Protein AF-A0A8T4X7P9-F1 (afdb_monomer_lite)

Foldseek 3Di:
DDQDPVLLVVLVVQLVVLLVCLVVLLVVCVVCCVVVVDPDSLVVSVVSSVVSSLVVQLVVLVVVCVVVVHDPDPVSSVVSSVVSVVSCVVCVVVSSVSNVVD

Sequence (102 aa):
MKLSIDDTRELENLLQIATSQIPKYFNLVNSTKEQWDIQNMHECILGMVLQKYIHDSGQYLTNKRIDENQPSTVENTMKLFDAGIEIFNEHISDIKRQIYEN

Secondary structure (DSSP, 8-state):
-PPPHHHHHHHHHHHHHHHHTHHHHHHHHHHHHHHHT-S-HHHHHHHHHHHHHHHHHHHHHHHHHHHTT----HHHHHHHHHHHHHHHHHTHHHHHHHHHT-

pLDDT: mean 92.72, std 6.03, range [61.97, 98.38]

Radius of gyration: 15.47 Å; chains: 1; bounding box: 36×26×39 Å

Structure (mmCIF, N/CA/C/O backbone):
data_AF-A0A8T4X7P9-F1
#
_entry.id   AF-A0A8T4X7P9-F1
#
loop_
_atom_site.group_PDB
_atom_site.id
_atom_site.type_symbol
_atom_site.label_atom_id
_atom_site.label_alt_id
_atom_site.label_comp_id
_atom_site.label_asym_id
_atom_site.label_entity_id
_atom_site.label_seq_id
_atom_site.pdbx_PDB_ins_code
_atom_site.Cartn_x
_atom_site.Cartn_y
_atom_site.Cartn_z
_atom_site.occupancy
_atom_site.B_iso_or_equiv
_atom_site.auth_seq_id
_atom_site.auth_comp_id
_atom_site.auth_asym_id
_atom_site.auth_atom_id
_atom_site.pdbx_PDB_model_num
ATOM 1 N N . MET A 1 1 ? 5.777 -2.216 -18.088 1.00 61.97 1 MET A N 1
ATOM 2 C CA . MET A 1 1 ? 7.029 -2.410 -17.337 1.00 61.97 1 MET A CA 1
ATOM 3 C C . MET A 1 1 ? 6.812 -3.616 -16.450 1.00 61.97 1 MET A C 1
ATOM 5 O O . MET A 1 1 ? 5.737 -3.709 -15.877 1.00 61.97 1 MET A O 1
ATOM 9 N N . LYS A 1 2 ? 7.740 -4.572 -16.425 1.00 67.88 2 LYS A N 1
ATOM 10 C CA . LYS A 1 2 ? 7.658 -5.692 -15.484 1.00 67.88 2 LYS A CA 1
ATOM 11 C C . LYS A 1 2 ? 8.452 -5.270 -14.252 1.00 67.88 2 LYS A C 1
ATOM 13 O O . LYS A 1 2 ? 9.614 -4.907 -14.423 1.00 67.88 2 LYS A O 1
ATOM 18 N N . LEU A 1 3 ? 7.818 -5.240 -13.081 1.00 81.12 3 LEU A N 1
ATOM 19 C CA . LEU A 1 3 ? 8.512 -4.936 -11.831 1.00 81.12 3 LEU A CA 1
ATOM 20 C C . LEU A 1 3 ? 9.652 -5.940 -11.636 1.00 81.12 3 LEU A C 1
ATOM 22 O O . LEU A 1 3 ? 9.485 -7.139 -11.890 1.00 81.12 3 LEU A O 1
ATOM 26 N N . SER A 1 4 ? 10.823 -5.440 -11.251 1.00 89.69 4 SER A N 1
ATOM 27 C CA . SER A 1 4 ? 11.898 -6.307 -10.781 1.00 89.69 4 SER A CA 1
ATOM 28 C C . SER A 1 4 ? 11.553 -6.839 -9.387 1.00 89.69 4 SER A C 1
ATOM 30 O O . SER A 1 4 ? 10.690 -6.299 -8.698 1.00 89.69 4 SER A O 1
ATOM 32 N N . ILE A 1 5 ? 12.263 -7.877 -8.943 1.00 91.38 5 ILE A N 1
ATOM 33 C CA . ILE A 1 5 ? 12.133 -8.379 -7.566 1.00 91.38 5 ILE A CA 1
ATOM 34 C C . ILE A 1 5 ? 12.464 -7.274 -6.552 1.00 91.38 5 ILE A C 1
ATOM 36 O O . ILE A 1 5 ? 11.809 -7.171 -5.518 1.00 91.38 5 ILE A O 1
ATOM 40 N N . ASP A 1 6 ? 13.453 -6.430 -6.857 1.00 92.56 6 ASP A N 1
ATOM 41 C CA . ASP A 1 6 ? 13.805 -5.297 -6.001 1.00 92.56 6 ASP A CA 1
ATOM 42 C C . ASP A 1 6 ? 12.693 -4.248 -5.948 1.00 92.56 6 ASP A C 1
ATOM 44 O O . ASP A 1 6 ? 12.436 -3.712 -4.873 1.00 92.56 6 ASP A O 1
ATOM 48 N N . ASP A 1 7 ? 11.996 -4.003 -7.061 1.00 92.62 7 ASP A N 1
ATOM 49 C CA . ASP A 1 7 ? 10.864 -3.072 -7.082 1.00 92.62 7 ASP A CA 1
ATOM 50 C C . ASP A 1 7 ? 9.705 -3.602 -6.251 1.00 92.62 7 ASP A C 1
ATOM 52 O O . ASP A 1 7 ? 9.133 -2.860 -5.462 1.00 92.62 7 ASP A O 1
ATOM 56 N N . THR A 1 8 ? 9.369 -4.885 -6.406 1.00 93.88 8 THR A N 1
ATOM 57 C CA . THR A 1 8 ? 8.316 -5.522 -5.610 1.00 93.88 8 THR A CA 1
ATOM 58 C C . THR A 1 8 ? 8.638 -5.421 -4.124 1.00 93.88 8 THR A C 1
ATOM 60 O O . THR A 1 8 ? 7.801 -4.956 -3.358 1.00 93.88 8 THR A O 1
ATOM 63 N N . ARG A 1 9 ? 9.873 -5.749 -3.725 1.00 95.81 9 ARG A N 1
ATOM 64 C CA . ARG A 1 9 ? 10.306 -5.647 -2.327 1.00 95.81 9 ARG A CA 1
ATOM 65 C C . ARG A 1 9 ? 10.239 -4.213 -1.801 1.00 95.81 9 ARG A C 1
ATOM 67 O O . ARG A 1 9 ? 9.850 -3.997 -0.658 1.00 95.81 9 ARG A O 1
ATOM 74 N N . GLU A 1 10 ? 10.633 -3.228 -2.603 1.00 96.69 10 GLU A N 1
ATOM 75 C CA . GLU A 1 10 ? 10.560 -1.830 -2.176 1.00 96.69 10 GLU A CA 1
ATOM 76 C C . GLU A 1 10 ? 9.110 -1.357 -2.035 1.00 96.69 10 GLU A C 1
ATOM 78 O O . GLU A 1 10 ? 8.766 -0.695 -1.060 1.00 96.69 10 GLU A O 1
ATOM 83 N N . LEU A 1 11 ? 8.226 -1.756 -2.949 1.00 96.88 11 LEU A N 1
ATOM 84 C CA . LEU A 1 11 ? 6.797 -1.471 -2.842 1.00 96.88 11 LEU A CA 1
ATOM 85 C C . LEU A 1 11 ? 6.178 -2.141 -1.602 1.00 96.88 11 LEU A C 1
ATOM 87 O O . LEU A 1 11 ? 5.424 -1.496 -0.875 1.00 96.88 11 LEU A O 1
ATOM 91 N N . GLU A 1 12 ? 6.551 -3.380 -1.284 1.00 97.12 12 GLU A N 1
ATOM 92 C CA . GLU A 1 12 ? 6.158 -4.049 -0.036 1.00 97.12 12 GLU A CA 1
ATOM 93 C C . GLU A 1 12 ? 6.669 -3.301 1.209 1.00 97.12 12 GLU A C 1
ATOM 95 O O . GLU A 1 12 ? 5.909 -3.095 2.159 1.00 97.12 12 GLU A O 1
ATOM 100 N N . ASN A 1 13 ? 7.916 -2.812 1.199 1.00 98.19 13 ASN A N 1
ATOM 101 C CA . ASN A 1 13 ? 8.459 -1.990 2.288 1.00 98.19 13 ASN A CA 1
ATOM 102 C C . ASN A 1 13 ? 7.655 -0.694 2.470 1.00 98.19 13 ASN A C 1
ATOM 104 O O . ASN A 1 13 ? 7.313 -0.320 3.595 1.00 98.19 13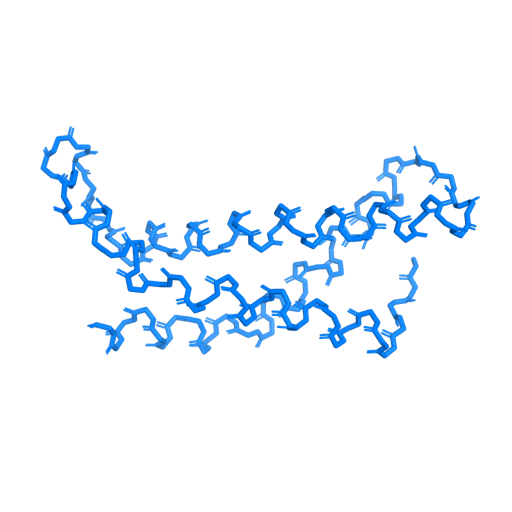 ASN A O 1
ATOM 108 N N . LEU A 1 14 ? 7.321 -0.007 1.374 1.00 98.38 14 LEU A N 1
ATOM 109 C CA . LEU A 1 14 ? 6.501 1.207 1.407 1.00 98.38 14 LEU A CA 1
ATOM 110 C C . LEU A 1 14 ? 5.092 0.920 1.941 1.00 98.38 14 LEU A C 1
ATOM 112 O O . LEU A 1 14 ? 4.547 1.714 2.713 1.00 98.38 14 LEU A O 1
ATOM 116 N N . LEU A 1 15 ? 4.516 -0.235 1.602 1.00 98.31 15 LEU A N 1
ATOM 117 C CA . LEU A 1 15 ? 3.242 -0.678 2.157 1.00 98.31 15 LEU A CA 1
ATOM 118 C C . LEU A 1 15 ? 3.343 -0.964 3.661 1.00 98.31 15 LEU A C 1
ATOM 120 O O . LEU A 1 15 ? 2.468 -0.558 4.432 1.00 98.31 15 LEU A O 1
ATOM 124 N N . GLN A 1 16 ? 4.428 -1.595 4.109 1.00 98.00 16 GLN A N 1
ATOM 125 C CA . GLN A 1 16 ? 4.698 -1.814 5.530 1.00 98.00 16 GLN A CA 1
ATOM 126 C C . GLN A 1 16 ? 4.828 -0.484 6.291 1.00 98.00 16 GLN A C 1
ATOM 128 O O . GLN A 1 16 ? 4.306 -0.325 7.397 1.00 98.00 16 GLN A O 1
ATOM 133 N N . ILE A 1 17 ? 5.472 0.515 5.686 1.00 98.06 17 ILE A N 1
ATOM 134 C CA . ILE A 1 17 ? 5.554 1.863 6.254 1.00 98.06 17 ILE A CA 1
ATOM 135 C C . ILE A 1 17 ? 4.159 2.488 6.352 1.00 98.06 17 ILE A C 1
ATOM 137 O O . ILE A 1 17 ? 3.811 2.995 7.420 1.00 98.06 17 ILE A O 1
ATOM 141 N N . ALA A 1 18 ? 3.342 2.433 5.297 1.00 98.06 18 ALA A N 1
ATOM 142 C CA . ALA A 1 18 ? 1.987 2.987 5.307 1.00 98.06 18 ALA A CA 1
ATOM 143 C C . ALA A 1 18 ? 1.095 2.322 6.372 1.00 98.06 18 ALA A C 1
ATOM 145 O O . ALA A 1 18 ? 0.429 3.006 7.150 1.00 98.06 18 ALA A O 1
ATOM 146 N N . THR A 1 19 ? 1.132 0.993 6.462 1.00 97.81 19 THR A N 1
ATOM 147 C CA . THR A 1 19 ? 0.375 0.209 7.456 1.00 97.81 19 THR A CA 1
ATOM 148 C C . THR A 1 19 ? 0.841 0.459 8.889 1.00 97.81 19 THR A C 1
ATOM 150 O O . THR A 1 19 ? 0.010 0.581 9.786 1.00 97.81 19 THR A O 1
ATOM 153 N N . SER A 1 20 ? 2.139 0.678 9.125 1.00 97.25 20 SER A N 1
ATOM 154 C CA . SER A 1 20 ? 2.647 1.035 10.461 1.00 97.25 20 SER A CA 1
ATOM 155 C C . SER A 1 20 ? 2.061 2.341 11.025 1.00 97.25 20 SER A C 1
ATOM 157 O O . SER A 1 20 ? 2.156 2.599 12.226 1.00 97.25 20 SER A O 1
ATOM 159 N N . GLN A 1 21 ? 1.449 3.182 10.179 1.00 97.31 21 GLN A N 1
ATOM 160 C CA . GLN A 1 21 ? 0.814 4.431 10.600 1.00 97.31 21 GLN A CA 1
ATOM 161 C C . GLN A 1 21 ? -0.639 4.259 11.077 1.00 97.31 21 GLN A C 1
ATOM 163 O O . GLN A 1 21 ? -1.191 5.225 11.605 1.00 97.31 21 GLN A O 1
ATOM 168 N N . ILE A 1 22 ? -1.241 3.064 10.963 1.00 97.75 22 ILE A N 1
ATOM 169 C CA . ILE A 1 22 ? -2.635 2.785 11.367 1.00 97.75 22 ILE A CA 1
ATOM 170 C C . ILE A 1 22 ? -2.981 3.358 12.758 1.00 97.75 22 ILE A C 1
ATOM 172 O O . ILE A 1 22 ? -3.951 4.117 12.839 1.00 97.75 22 ILE A O 1
ATOM 176 N N . PRO A 1 23 ? -2.188 3.143 13.832 1.00 96.62 23 PRO A N 1
ATOM 177 C CA . PRO A 1 23 ? -2.516 3.695 15.151 1.00 96.62 23 PRO A CA 1
ATOM 178 C C . PRO A 1 23 ? -2.589 5.230 15.167 1.00 96.62 23 PRO A C 1
ATOM 180 O O . PRO A 1 23 ? -3.422 5.829 15.846 1.00 96.62 23 PRO A O 1
ATOM 183 N N . LYS A 1 24 ? -1.731 5.903 14.388 1.00 96.38 24 LYS A N 1
ATOM 184 C CA . LYS A 1 24 ? -1.756 7.369 14.276 1.00 96.38 24 LYS A CA 1
ATOM 185 C C . LYS A 1 24 ? -2.985 7.850 13.517 1.00 96.38 24 LYS A C 1
ATOM 187 O O . LYS A 1 24 ? -3.548 8.877 13.885 1.00 96.38 24 LYS A O 1
ATOM 192 N N . TYR A 1 25 ? -3.401 7.120 12.484 1.00 96.56 25 TYR A N 1
ATOM 193 C CA . TYR A 1 25 ? -4.622 7.425 11.748 1.00 96.56 25 TYR A CA 1
ATOM 194 C C . TYR A 1 25 ? -5.852 7.275 12.647 1.00 96.56 25 TYR A C 1
ATOM 196 O O . TYR A 1 25 ? -6.692 8.171 12.656 1.00 96.56 25 TYR A O 1
ATOM 204 N N . PHE A 1 26 ? -5.916 6.229 13.479 1.00 95.56 26 PHE A N 1
ATOM 205 C CA . PHE A 1 26 ? -6.985 6.077 14.471 1.00 95.56 26 PHE A CA 1
ATOM 206 C C . PHE A 1 26 ? -7.023 7.240 15.456 1.00 95.56 26 PHE A C 1
ATOM 208 O O . PHE A 1 26 ? -8.098 7.773 15.723 1.00 95.56 26 PHE A O 1
ATOM 215 N N . ASN A 1 27 ? -5.870 7.672 15.967 1.00 94.06 27 ASN A N 1
ATOM 216 C CA . ASN A 1 27 ? -5.801 8.824 16.867 1.00 94.06 27 ASN A CA 1
ATOM 217 C C . ASN A 1 27 ? -6.293 10.109 16.189 1.00 94.06 27 ASN A C 1
ATOM 219 O O . ASN A 1 27 ? -7.082 10.849 16.778 1.00 94.06 27 ASN A O 1
ATOM 223 N N . LEU A 1 28 ? -5.868 10.353 14.946 1.00 93.88 28 LEU A N 1
ATOM 224 C CA . LEU A 1 28 ? -6.304 11.511 14.170 1.00 93.88 28 LEU A CA 1
ATOM 225 C C . LEU A 1 28 ? -7.822 11.491 13.964 1.00 93.88 28 LEU A C 1
ATOM 227 O O . LEU A 1 28 ? -8.502 12.438 14.350 1.00 93.88 28 LEU A O 1
ATOM 231 N N . VAL A 1 29 ? -8.350 10.399 13.410 1.00 92.62 29 VAL A N 1
ATOM 232 C CA . VAL A 1 29 ? -9.773 10.261 13.086 1.00 92.62 29 VAL A CA 1
ATOM 233 C C . VAL A 1 29 ? -10.633 10.313 14.346 1.00 92.62 29 VAL A C 1
ATOM 235 O O . VAL A 1 29 ? -11.637 11.016 14.366 1.00 92.62 29 VAL A O 1
ATOM 238 N N . ASN A 1 30 ? -10.231 9.660 15.441 1.00 90.44 30 ASN A N 1
ATOM 239 C CA . ASN A 1 30 ? -10.973 9.740 16.702 1.00 90.44 30 ASN A CA 1
ATOM 240 C C . ASN A 1 30 ? -11.033 11.160 17.271 1.00 90.44 30 ASN A C 1
ATOM 242 O O . ASN A 1 30 ? -12.039 11.506 17.887 1.00 90.44 30 ASN A O 1
ATOM 246 N N . SER A 1 31 ? -9.997 11.977 17.059 1.00 89.12 31 SER A N 1
ATOM 247 C CA . SER A 1 31 ? -9.981 13.368 17.523 1.00 89.12 31 SER A CA 1
ATOM 248 C C . SER A 1 31 ? -10.876 14.311 16.707 1.00 89.12 31 SER A C 1
ATOM 250 O O . SER A 1 31 ? -11.224 15.381 17.198 1.00 89.12 31 SER A O 1
ATOM 252 N N . THR A 1 32 ? -11.280 13.921 15.490 1.00 88.06 32 THR A N 1
ATOM 253 C CA . THR A 1 32 ? -12.075 14.763 14.576 1.00 88.06 32 THR A CA 1
ATOM 254 C C . THR A 1 32 ? -13.429 14.164 14.187 1.00 88.06 32 THR A C 1
ATOM 256 O O . THR A 1 32 ? -14.244 14.859 13.580 1.00 88.06 32 THR A O 1
ATOM 259 N N . LYS A 1 33 ? -13.718 12.905 14.551 1.00 81.88 33 LYS A N 1
ATOM 260 C CA . LYS A 1 33 ? -14.884 12.150 14.052 1.00 81.88 33 LYS A CA 1
ATOM 261 C C . LYS A 1 33 ? -16.236 12.820 14.282 1.00 81.88 33 LYS A C 1
ATOM 263 O O . LYS A 1 33 ? -17.083 12.737 13.404 1.00 81.88 33 LYS A O 1
ATOM 268 N N . GLU A 1 34 ? -16.434 13.492 15.418 1.00 79.75 34 GLU A N 1
ATOM 269 C CA . GLU A 1 34 ? -17.698 14.182 15.727 1.00 79.75 34 GLU A CA 1
ATOM 270 C C . GLU A 1 34 ? -17.892 15.430 14.860 1.00 79.75 34 GLU A C 1
ATOM 272 O O . GLU A 1 34 ? -19.010 15.773 14.495 1.00 79.75 34 GLU A O 1
ATOM 277 N N . GLN A 1 35 ? -16.795 16.099 14.498 1.00 91.56 35 GLN A N 1
ATOM 278 C CA . GLN A 1 35 ? -16.823 17.301 13.666 1.00 91.56 35 GLN A CA 1
ATOM 27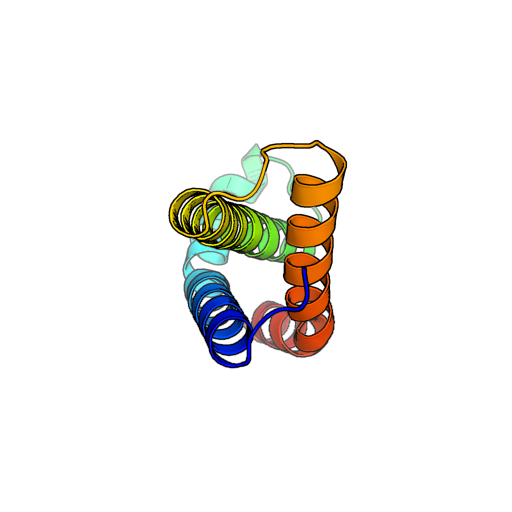9 C C . GLN A 1 35 ? -16.976 16.959 12.182 1.00 91.56 35 GLN A C 1
ATOM 281 O O . GLN A 1 35 ? -17.518 17.757 11.422 1.00 91.56 35 GLN A O 1
ATOM 286 N N . TRP A 1 36 ? -16.450 15.806 11.759 1.00 89.25 36 TRP A N 1
ATOM 287 C CA . TRP A 1 36 ? -16.417 15.377 10.356 1.00 89.25 36 TRP A CA 1
ATOM 288 C C . TRP A 1 36 ? -17.510 14.357 10.006 1.00 89.25 36 TRP A C 1
ATOM 290 O O . TRP A 1 36 ? -17.568 13.920 8.861 1.00 8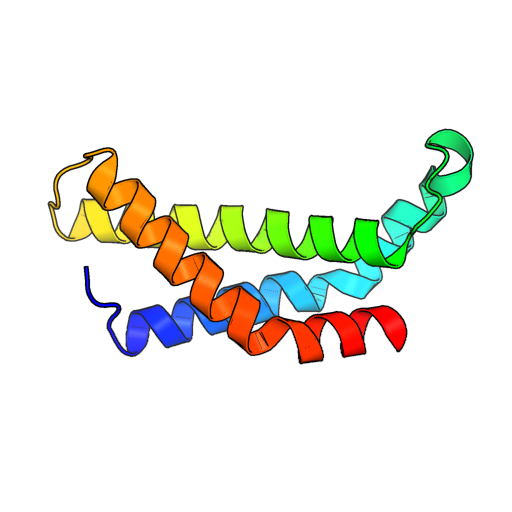9.25 36 TRP A O 1
ATOM 300 N N . ASP A 1 37 ? -18.352 13.979 10.974 1.00 91.44 37 ASP A N 1
ATOM 301 C CA . ASP A 1 37 ? -19.414 12.970 10.834 1.00 91.44 37 ASP A CA 1
ATOM 302 C C . ASP A 1 37 ? -18.916 11.663 10.182 1.00 91.44 37 ASP A C 1
ATOM 304 O O . ASP A 1 37 ? -19.478 11.134 9.220 1.00 91.44 37 ASP A O 1
ATOM 308 N N . ILE A 1 38 ? -17.788 11.143 10.677 1.00 90.69 38 ILE A N 1
ATOM 309 C CA . ILE A 1 38 ? -17.176 9.932 10.115 1.00 90.69 38 ILE A CA 1
ATOM 310 C C . ILE A 1 38 ? -17.961 8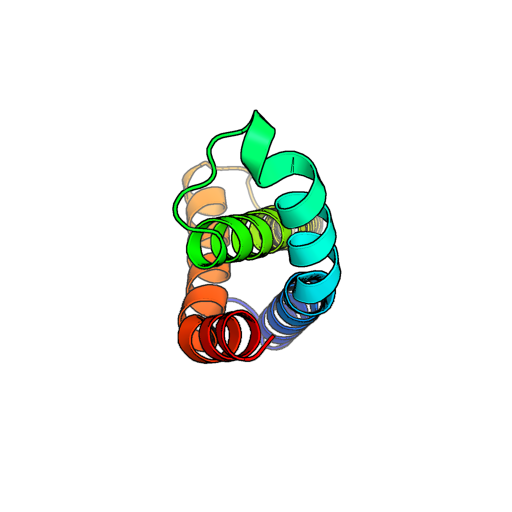.705 10.584 1.00 90.69 38 ILE A C 1
ATOM 312 O O . ILE A 1 38 ? -17.784 8.224 11.702 1.00 90.69 38 ILE A O 1
ATOM 316 N N . GLN A 1 39 ? -18.796 8.163 9.696 1.00 89.38 39 GLN A N 1
ATOM 317 C CA . GLN A 1 39 ? -19.657 7.010 9.993 1.00 89.38 39 GLN A CA 1
ATOM 318 C C . GLN A 1 39 ? -18.927 5.660 9.945 1.00 89.38 39 GLN A C 1
ATOM 320 O O . GLN A 1 39 ? -19.298 4.731 10.658 1.00 89.38 39 GLN A O 1
ATOM 325 N N . ASN A 1 40 ? -17.887 5.533 9.114 1.00 92.38 40 ASN A N 1
ATOM 326 C CA . ASN A 1 40 ? -17.117 4.298 8.978 1.00 92.38 40 ASN A CA 1
ATOM 327 C C . ASN A 1 40 ? -15.625 4.569 9.173 1.00 92.38 40 ASN A C 1
ATOM 329 O O . ASN A 1 40 ? -14.890 4.867 8.231 1.00 92.38 40 ASN A O 1
ATOM 333 N N . MET A 1 41 ? -15.192 4.471 10.429 1.00 92.81 41 MET A N 1
ATOM 334 C CA . MET A 1 41 ? -13.806 4.721 10.808 1.00 92.81 41 MET A CA 1
ATOM 335 C C . MET A 1 41 ? -12.853 3.747 10.112 1.00 92.81 41 MET A C 1
ATOM 337 O O . MET A 1 41 ? -11.863 4.193 9.556 1.00 92.81 41 MET A O 1
ATOM 341 N N . HIS A 1 42 ? -13.154 2.447 10.059 1.00 95.75 42 HIS A N 1
ATOM 342 C CA . HIS A 1 42 ? -12.236 1.467 9.467 1.00 95.75 42 HIS A CA 1
ATOM 343 C C . HIS A 1 42 ? -12.010 1.702 7.970 1.00 95.75 42 HIS A C 1
ATOM 345 O O . HIS A 1 42 ? -10.868 1.668 7.519 1.00 95.75 42 HIS A O 1
ATOM 351 N N . GLU A 1 43 ? -13.064 2.014 7.210 1.00 95.00 43 GLU A N 1
ATOM 352 C CA . GLU A 1 43 ? -12.925 2.370 5.790 1.00 95.00 43 GLU A CA 1
ATOM 353 C C . GLU A 1 43 ? -12.198 3.713 5.608 1.00 95.00 43 GLU A C 1
ATOM 355 O O . GLU A 1 43 ? -11.395 3.862 4.687 1.00 95.00 43 GLU A O 1
ATOM 360 N N . CYS A 1 44 ? -12.399 4.677 6.517 1.00 95.81 44 CYS A N 1
ATOM 361 C CA . CYS A 1 44 ? -11.635 5.927 6.521 1.00 95.81 44 CYS A CA 1
ATOM 362 C C . CYS A 1 44 ? -10.133 5.666 6.726 1.00 95.81 44 CYS A C 1
ATOM 364 O O . CYS A 1 44 ? -9.312 6.144 5.942 1.00 95.81 44 CYS A O 1
ATOM 366 N N . ILE A 1 45 ? -9.770 4.844 7.716 1.00 97.31 45 ILE A N 1
ATOM 367 C CA . ILE A 1 45 ? -8.380 4.449 7.982 1.00 97.31 45 ILE A CA 1
ATOM 368 C C . ILE A 1 45 ? -7.793 3.673 6.799 1.00 97.31 45 ILE A C 1
ATOM 370 O O . ILE A 1 45 ? -6.664 3.946 6.395 1.00 97.31 45 ILE A O 1
ATOM 374 N N . LEU A 1 46 ? -8.554 2.757 6.195 1.00 97.94 46 LEU A N 1
ATOM 375 C CA . LEU A 1 46 ? -8.118 2.022 5.008 1.00 97.94 46 LEU A CA 1
ATOM 376 C C . LEU A 1 46 ? -7.815 2.969 3.839 1.00 97.94 46 LEU A C 1
ATOM 378 O O . LEU A 1 46 ? -6.777 2.834 3.190 1.00 97.94 46 LEU A O 1
ATOM 382 N N . GLY A 1 47 ? -8.677 3.964 3.613 1.00 97.19 47 GLY A N 1
ATOM 383 C CA . GLY A 1 47 ? -8.452 5.016 2.623 1.00 97.19 47 GLY A CA 1
ATOM 384 C C . GLY A 1 47 ? -7.186 5.833 2.898 1.00 97.19 47 GLY A C 1
ATOM 385 O O . GLY A 1 47 ? -6.451 6.152 1.965 1.00 97.19 47 GLY A O 1
ATOM 386 N N . MET A 1 48 ? -6.879 6.123 4.167 1.00 97.56 48 MET A N 1
ATOM 387 C CA . MET A 1 48 ? -5.642 6.815 4.553 1.00 97.56 48 MET A CA 1
ATOM 388 C C . MET A 1 48 ? -4.390 5.969 4.287 1.00 97.56 48 MET A C 1
ATOM 390 O O . MET A 1 48 ? -3.405 6.492 3.764 1.00 97.56 48 MET A O 1
ATOM 394 N N . VAL A 1 49 ? -4.427 4.667 4.594 1.00 98.31 49 VAL A N 1
ATOM 395 C CA . VAL A 1 49 ? -3.325 3.738 4.283 1.00 98.31 49 VAL A CA 1
ATOM 396 C C . VAL A 1 49 ? -3.102 3.665 2.772 1.00 98.31 49 VAL A C 1
ATOM 398 O O . VAL A 1 49 ? -1.967 3.815 2.317 1.00 98.31 49 VAL A O 1
ATOM 401 N N . LEU A 1 50 ? -4.176 3.504 1.989 1.00 98.06 50 LEU A N 1
ATOM 402 C CA . LEU A 1 50 ? -4.110 3.490 0.527 1.00 98.06 50 LEU A CA 1
ATOM 403 C C . LEU A 1 50 ? -3.517 4.792 -0.018 1.00 98.06 50 LEU A C 1
ATOM 405 O O . LEU A 1 50 ? -2.609 4.753 -0.845 1.00 98.06 50 LEU A O 1
ATOM 409 N N . GLN A 1 51 ? -3.994 5.945 0.455 1.00 97.25 51 GLN A N 1
ATOM 410 C CA . GLN A 1 51 ? -3.509 7.246 -0.003 1.00 97.25 51 GLN A CA 1
ATOM 411 C C . GLN A 1 51 ? -2.009 7.410 0.261 1.00 97.25 51 GLN A C 1
ATOM 413 O O . GLN A 1 51 ? -1.282 7.837 -0.640 1.00 97.25 51 GLN A O 1
ATOM 418 N N . LYS A 1 52 ? -1.537 7.041 1.459 1.00 97.62 52 LYS A N 1
ATOM 419 C CA . LYS A 1 52 ? -0.112 7.110 1.801 1.00 97.62 52 LYS A CA 1
ATOM 420 C C . LYS A 1 52 ? 0.718 6.209 0.896 1.00 97.62 52 LYS A C 1
ATOM 422 O O . LYS A 1 52 ? 1.719 6.657 0.343 1.00 97.62 52 LYS A O 1
ATOM 427 N N . TYR A 1 53 ? 0.280 4.964 0.727 1.00 98.31 53 TYR A N 1
ATOM 428 C CA . TYR A 1 53 ? 0.974 3.994 -0.105 1.00 98.31 53 TYR A CA 1
ATOM 429 C C . TYR A 1 53 ? 1.044 4.439 -1.570 1.00 98.31 53 TYR A C 1
ATOM 431 O O . TYR A 1 53 ? 2.120 4.410 -2.161 1.00 98.31 53 TYR A O 1
ATOM 439 N N . ILE A 1 54 ? -0.062 4.908 -2.155 1.00 95.88 54 ILE A N 1
ATOM 440 C CA . ILE A 1 54 ? -0.102 5.369 -3.552 1.00 95.88 54 ILE A CA 1
ATOM 441 C C . ILE A 1 54 ? 0.785 6.588 -3.776 1.00 95.88 54 ILE A C 1
ATOM 443 O O . ILE A 1 54 ? 1.454 6.679 -4.804 1.00 95.88 54 ILE A O 1
ATOM 447 N N . HIS A 1 55 ? 0.824 7.507 -2.815 1.00 95.75 55 HIS A N 1
ATOM 448 C CA . HIS A 1 55 ? 1.726 8.647 -2.884 1.00 95.75 55 HIS A CA 1
ATOM 449 C C . HIS A 1 55 ? 3.196 8.199 -2.933 1.00 95.75 55 HIS A C 1
ATOM 451 O O . HIS A 1 55 ? 3.931 8.584 -3.844 1.00 95.75 55 HIS A O 1
ATOM 457 N N . ASP A 1 56 ? 3.619 7.362 -1.984 1.00 97.12 56 ASP A N 1
ATOM 458 C CA . ASP A 1 56 ? 5.022 6.957 -1.872 1.00 97.12 56 ASP A CA 1
ATOM 459 C C . ASP A 1 56 ? 5.458 6.031 -3.014 1.00 97.12 56 ASP A C 1
ATOM 461 O O . ASP A 1 56 ? 6.505 6.248 -3.627 1.00 97.12 56 ASP A O 1
ATOM 465 N N . SER A 1 57 ? 4.642 5.023 -3.337 1.00 96.31 57 SER A N 1
ATOM 466 C CA . SER A 1 57 ? 4.903 4.098 -4.447 1.00 96.31 57 SER A CA 1
ATOM 467 C C . SER A 1 57 ? 4.912 4.825 -5.789 1.00 96.31 57 SER A C 1
ATOM 469 O O . SER A 1 57 ? 5.798 4.594 -6.612 1.00 96.31 57 SER A O 1
ATOM 471 N N . GLY A 1 58 ? 3.986 5.765 -5.997 1.00 93.38 58 GLY A N 1
ATOM 472 C CA . GLY A 1 58 ? 3.951 6.610 -7.185 1.00 93.38 58 GLY A CA 1
ATOM 473 C C . GLY A 1 58 ? 5.220 7.448 -7.331 1.00 93.38 58 GLY A C 1
ATOM 474 O O . GLY A 1 58 ? 5.771 7.537 -8.432 1.00 93.38 58 GLY A O 1
ATOM 475 N N . GLN A 1 59 ? 5.727 8.016 -6.233 1.00 94.75 59 GLN A N 1
ATOM 476 C CA . GLN A 1 59 ? 6.985 8.762 -6.230 1.00 94.75 59 GLN A CA 1
ATOM 477 C C . GLN A 1 59 ? 8.183 7.856 -6.547 1.00 94.75 59 GLN A C 1
ATOM 479 O O . GLN A 1 59 ? 8.988 8.201 -7.414 1.00 94.75 59 GLN A O 1
ATOM 484 N N . TYR A 1 60 ? 8.277 6.688 -5.908 1.00 95.06 60 TYR A N 1
ATOM 485 C CA . TYR A 1 60 ? 9.332 5.704 -6.163 1.00 95.06 60 TYR A CA 1
ATOM 486 C C . TYR A 1 60 ? 9.373 5.273 -7.637 1.00 95.06 60 TYR A C 1
ATOM 488 O O . TYR A 1 60 ? 10.402 5.409 -8.302 1.00 95.06 60 TYR A O 1
ATOM 496 N N . LEU A 1 61 ? 8.237 4.831 -8.180 1.00 92.19 61 LEU A N 1
ATOM 497 C CA . LEU A 1 61 ? 8.138 4.353 -9.559 1.00 92.19 61 LEU A CA 1
ATOM 498 C C . LEU A 1 61 ? 8.370 5.472 -10.582 1.00 92.19 61 LEU A C 1
ATOM 500 O O . LEU A 1 61 ? 8.958 5.238 -11.640 1.00 92.19 61 LEU A O 1
ATOM 504 N N . THR A 1 62 ? 7.958 6.703 -10.265 1.00 90.81 62 THR A N 1
ATOM 505 C CA . THR A 1 62 ? 8.243 7.877 -11.102 1.00 90.81 62 THR A CA 1
ATOM 506 C C . THR A 1 62 ? 9.737 8.174 -11.154 1.00 90.81 62 THR A C 1
ATOM 508 O O . THR A 1 62 ? 10.259 8.404 -12.246 1.00 90.81 62 THR A O 1
ATOM 511 N N . ASN A 1 63 ? 10.422 8.146 -10.009 1.00 92.00 63 ASN A N 1
ATOM 512 C CA . ASN A 1 63 ? 11.867 8.360 -9.941 1.00 92.00 63 ASN A CA 1
ATOM 513 C C . ASN A 1 63 ? 12.612 7.276 -10.717 1.00 92.00 63 ASN A C 1
ATOM 515 O O . ASN A 1 63 ? 13.411 7.594 -11.591 1.00 92.00 63 ASN A O 1
ATOM 519 N N . LYS A 1 64 ? 12.250 6.008 -10.504 1.00 90.38 64 LYS A N 1
ATOM 520 C CA . LYS A 1 64 ? 12.837 4.889 -11.241 1.00 90.38 64 LYS A CA 1
ATOM 521 C C . LYS A 1 64 ? 12.680 5.044 -12.756 1.00 90.38 64 LYS A C 1
ATOM 523 O O . LYS A 1 64 ? 13.637 4.877 -13.504 1.00 90.38 64 LYS A O 1
ATOM 528 N N . ARG A 1 65 ? 11.482 5.409 -13.221 1.00 89.44 65 ARG A N 1
ATOM 529 C CA . ARG A 1 65 ? 11.222 5.677 -14.644 1.00 89.44 65 ARG A CA 1
ATOM 530 C C . ARG A 1 65 ? 12.146 6.772 -15.195 1.00 89.44 65 ARG A C 1
ATOM 532 O O . ARG A 1 65 ? 12.601 6.654 -16.331 1.00 89.44 65 ARG A O 1
ATOM 539 N N . ILE A 1 66 ? 12.380 7.836 -14.422 1.00 90.31 66 ILE A N 1
ATOM 540 C CA . ILE A 1 66 ? 13.294 8.927 -14.793 1.00 90.31 66 ILE A CA 1
ATOM 541 C C . ILE A 1 66 ? 14.732 8.403 -14.887 1.00 90.31 66 ILE A C 1
ATOM 543 O O . ILE A 1 66 ? 15.381 8.637 -15.905 1.00 90.31 66 ILE A O 1
ATOM 547 N N . ASP A 1 67 ? 15.192 7.642 -13.893 1.00 90.56 67 ASP A N 1
ATOM 548 C CA . ASP A 1 67 ? 16.545 7.069 -13.855 1.00 90.56 67 ASP A CA 1
ATOM 549 C C . ASP A 1 67 ? 16.800 6.098 -15.023 1.00 90.56 67 ASP A C 1
ATOM 551 O O . ASP A 1 67 ? 17.887 6.065 -15.602 1.00 90.56 67 ASP A O 1
ATOM 555 N N . GLU A 1 68 ? 15.775 5.349 -15.434 1.00 90.25 68 GLU A N 1
ATOM 556 C CA . GLU A 1 68 ? 15.817 4.435 -16.581 1.00 90.25 68 GLU A CA 1
ATOM 557 C C . GLU A 1 68 ? 15.616 5.132 -17.942 1.00 90.25 68 GLU A C 1
ATOM 559 O O . GLU A 1 68 ? 15.565 4.460 -18.975 1.00 90.25 68 GLU A O 1
ATOM 564 N N . ASN A 1 69 ? 15.496 6.466 -17.970 1.00 90.75 69 ASN A N 1
ATOM 565 C CA . ASN A 1 69 ? 15.203 7.270 -19.165 1.00 90.75 69 ASN A CA 1
ATOM 566 C C . ASN A 1 69 ? 13.959 6.792 -19.941 1.00 90.75 69 ASN A C 1
ATOM 568 O O . ASN A 1 69 ? 13.882 6.895 -21.168 1.00 90.75 69 ASN A O 1
ATOM 572 N N . GLN A 1 70 ? 12.968 6.257 -19.228 1.00 86.88 70 GLN A N 1
ATOM 573 C CA . GLN A 1 70 ? 11.721 5.786 -19.819 1.00 86.88 70 GLN A CA 1
ATOM 574 C C . GLN A 1 70 ? 10.782 6.970 -20.116 1.00 86.88 70 GLN A C 1
ATOM 576 O O . GLN A 1 70 ? 10.704 7.928 -19.340 1.00 86.88 70 GLN A O 1
ATOM 581 N N . PRO A 1 71 ? 10.011 6.926 -21.218 1.00 87.38 71 PRO A N 1
ATOM 582 C CA . PRO A 1 71 ? 9.161 8.041 -21.607 1.00 87.38 71 PRO A CA 1
ATOM 583 C C . PRO A 1 71 ? 7.998 8.237 -20.625 1.00 87.38 71 PRO A C 1
ATOM 585 O O . PRO A 1 71 ? 7.348 7.283 -20.186 1.00 87.38 71 PRO A O 1
ATOM 588 N N . SER A 1 72 ? 7.691 9.502 -20.322 1.00 88.50 72 SER A N 1
ATOM 589 C CA . SER A 1 72 ? 6.572 9.903 -19.460 1.00 88.50 72 SER A CA 1
ATOM 590 C C . SER A 1 72 ? 5.242 9.916 -20.224 1.00 88.50 72 SER A C 1
ATOM 592 O O . SER A 1 72 ? 4.608 10.960 -20.376 1.00 88.50 72 SER A O 1
ATOM 594 N N . THR A 1 73 ? 4.822 8.758 -20.733 1.00 89.56 73 THR A N 1
ATOM 595 C CA . THR A 1 73 ? 3.502 8.593 -21.358 1.00 89.56 73 THR A CA 1
ATOM 596 C C . THR A 1 73 ? 2.436 8.267 -20.314 1.00 89.56 73 THR A C 1
ATOM 598 O O . THR A 1 73 ? 2.730 7.673 -19.276 1.00 89.56 73 THR A O 1
ATOM 601 N N . VAL A 1 74 ? 1.178 8.611 -20.610 1.00 88.19 74 VAL A N 1
ATOM 602 C CA . VAL A 1 74 ? 0.024 8.232 -19.773 1.00 88.19 74 VAL A CA 1
ATOM 603 C C . VAL A 1 74 ? -0.032 6.717 -19.579 1.00 88.19 74 VAL A C 1
ATOM 605 O O . VAL A 1 74 ? -0.220 6.252 -18.463 1.00 88.19 74 VAL A O 1
ATOM 608 N N . GLU A 1 75 ? 0.205 5.945 -20.641 1.00 88.88 75 GLU A N 1
ATOM 609 C CA . GLU A 1 75 ? 0.204 4.481 -20.588 1.00 88.88 75 GLU A CA 1
ATOM 610 C C . GLU A 1 75 ? 1.259 3.930 -19.617 1.00 88.88 75 GLU A C 1
ATOM 612 O O . GLU A 1 75 ? 0.972 3.015 -18.848 1.00 88.88 75 GLU A O 1
ATOM 617 N N . ASN A 1 76 ? 2.468 4.500 -19.606 1.00 84.25 76 ASN A N 1
ATOM 618 C CA . ASN A 1 76 ? 3.503 4.089 -18.661 1.00 84.25 76 ASN A CA 1
ATOM 619 C C . ASN A 1 76 ? 3.123 4.440 -17.222 1.00 84.25 76 ASN A C 1
ATOM 621 O O . ASN A 1 76 ? 3.296 3.607 -16.338 1.00 84.25 76 ASN A O 1
ATOM 625 N N . THR A 1 77 ? 2.565 5.629 -16.988 1.00 87.12 77 THR A N 1
ATOM 626 C CA . THR A 1 77 ? 2.073 6.023 -15.661 1.00 87.12 77 THR A CA 1
ATOM 627 C C . THR A 1 77 ? 0.971 5.085 -15.165 1.00 87.12 77 THR A C 1
ATOM 629 O O . THR A 1 77 ? 1.023 4.660 -14.016 1.00 87.12 77 THR A O 1
ATOM 632 N N . MET A 1 78 ? 0.018 4.711 -16.026 1.00 89.69 78 MET A N 1
ATOM 633 C CA . MET A 1 78 ? -1.046 3.765 -15.664 1.00 89.69 78 MET A CA 1
ATOM 634 C C . MET A 1 78 ? -0.481 2.380 -15.341 1.00 89.69 78 MET A C 1
ATOM 636 O O . MET A 1 78 ? -0.818 1.824 -14.309 1.00 89.69 78 MET A O 1
ATOM 640 N N . LYS A 1 79 ? 0.474 1.870 -16.131 1.00 88.25 79 LYS A N 1
ATOM 641 C CA . LYS A 1 79 ? 1.133 0.583 -15.836 1.00 88.25 79 LYS A CA 1
ATOM 642 C C . LYS A 1 79 ? 1.852 0.573 -14.485 1.00 88.25 79 LYS A C 1
ATOM 644 O O . LYS A 1 79 ? 1.848 -0.447 -13.808 1.00 88.25 79 LYS A O 1
ATOM 649 N N . LEU A 1 80 ? 2.507 1.676 -14.117 1.00 86.50 80 LEU A N 1
ATOM 650 C CA . LEU A 1 80 ? 3.165 1.810 -12.813 1.00 86.50 80 LEU A CA 1
ATOM 651 C C . LEU A 1 80 ? 2.137 1.843 -11.677 1.00 86.50 80 LEU A C 1
ATOM 653 O O . LEU A 1 80 ? 2.326 1.182 -10.660 1.00 86.50 80 LEU A O 1
ATOM 657 N N . PHE A 1 81 ? 1.042 2.577 -11.872 1.00 90.69 81 PHE A N 1
ATOM 658 C CA . PHE A 1 81 ? -0.060 2.636 -10.918 1.00 90.69 81 PHE A CA 1
ATOM 659 C C . PHE A 1 81 ? -0.711 1.263 -10.709 1.00 90.69 81 PHE A C 1
ATOM 661 O O . PHE A 1 81 ? -0.851 0.834 -9.566 1.00 90.69 81 PHE A O 1
ATOM 668 N N . ASP A 1 82 ? -1.032 0.553 -11.792 1.00 91.94 82 ASP A N 1
ATOM 669 C CA . ASP A 1 82 ? -1.625 -0.786 -11.749 1.00 91.94 82 ASP A CA 1
ATOM 670 C C . ASP A 1 82 ? -0.731 -1.764 -10.979 1.00 91.94 82 ASP A C 1
ATOM 672 O O . ASP A 1 82 ? -1.215 -2.487 -10.112 1.00 91.94 82 ASP A O 1
ATOM 676 N N . ALA A 1 83 ? 0.584 -1.730 -11.225 1.00 88.44 83 ALA A N 1
ATOM 677 C CA . ALA A 1 83 ? 1.538 -2.589 -10.532 1.00 88.44 83 ALA A CA 1
ATOM 678 C C . ALA A 1 83 ? 1.616 -2.282 -9.024 1.00 88.44 83 ALA A C 1
ATOM 680 O O . ALA A 1 83 ? 1.699 -3.190 -8.199 1.00 88.44 83 ALA A O 1
ATOM 681 N N . GLY A 1 84 ? 1.552 -1.000 -8.646 1.00 91.12 84 GLY A N 1
ATOM 682 C CA . GLY A 1 84 ? 1.473 -0.598 -7.242 1.00 91.12 84 GLY A CA 1
ATOM 683 C C . GLY A 1 84 ? 0.180 -1.081 -6.578 1.00 91.12 84 GLY A C 1
ATOM 684 O O . GLY A 1 84 ? 0.220 -1.625 -5.473 1.00 91.12 84 GLY A O 1
ATOM 685 N N . ILE A 1 85 ? -0.958 -0.913 -7.257 1.00 95.19 85 ILE A N 1
ATOM 686 C CA . ILE A 1 85 ? -2.282 -1.339 -6.781 1.00 95.19 85 ILE A CA 1
ATOM 687 C C . ILE A 1 85 ? -2.373 -2.859 -6.631 1.00 95.19 85 ILE A C 1
ATOM 689 O O . ILE A 1 85 ? -3.003 -3.328 -5.685 1.00 95.19 85 ILE A O 1
ATOM 693 N N . GLU A 1 86 ? -1.748 -3.629 -7.520 1.00 94.56 86 GLU A N 1
ATOM 694 C CA . GLU A 1 86 ? -1.706 -5.091 -7.433 1.00 94.56 86 GLU A CA 1
ATOM 695 C C . GLU A 1 86 ? -1.095 -5.544 -6.099 1.00 94.56 86 GLU A C 1
ATOM 697 O O . GLU A 1 86 ? -1.756 -6.254 -5.345 1.00 94.56 86 GLU A O 1
ATOM 702 N N . ILE A 1 87 ? 0.071 -5.004 -5.726 1.00 95.44 87 ILE A N 1
ATOM 703 C CA . ILE A 1 87 ? 0.731 -5.301 -4.440 1.00 95.44 87 ILE A CA 1
ATOM 704 C C . ILE A 1 87 ? -0.146 -4.900 -3.247 1.00 95.44 87 ILE A C 1
ATOM 706 O O . ILE A 1 87 ? -0.252 -5.643 -2.269 1.00 95.44 87 ILE A O 1
ATOM 710 N N . PHE A 1 88 ? -0.814 -3.743 -3.311 1.00 97.50 88 PHE A N 1
ATOM 711 C CA . PHE A 1 88 ? -1.742 -3.328 -2.254 1.00 97.50 88 PHE A CA 1
ATOM 712 C C . PHE A 1 88 ? -2.899 -4.323 -2.094 1.00 97.50 88 PHE A C 1
ATOM 714 O O . PHE A 1 88 ? -3.252 -4.701 -0.975 1.00 97.50 88 PHE A O 1
ATOM 721 N N . ASN A 1 89 ? -3.484 -4.757 -3.213 1.00 97.25 89 ASN A N 1
ATOM 722 C CA . ASN A 1 89 ? -4.605 -5.690 -3.231 1.00 97.25 89 ASN A CA 1
ATOM 723 C C . ASN A 1 89 ? -4.208 -7.090 -2.753 1.00 97.25 89 ASN A C 1
ATOM 725 O O . ASN A 1 89 ? -5.006 -7.725 -2.067 1.00 97.25 89 ASN A O 1
ATOM 729 N N . GLU A 1 90 ? -2.994 -7.558 -3.045 1.00 97.12 90 GLU A N 1
ATOM 730 C CA . GLU A 1 90 ? -2.472 -8.830 -2.522 1.00 97.12 90 GLU A CA 1
ATOM 731 C C . GLU A 1 90 ? -2.430 -8.850 -0.985 1.00 97.12 90 GLU A C 1
ATOM 733 O O . GLU A 1 90 ? -2.703 -9.876 -0.363 1.00 97.12 90 GLU A O 1
ATOM 738 N N . HIS A 1 91 ? -2.185 -7.694 -0.364 1.00 97.38 91 HIS A N 1
ATOM 739 C CA . HIS A 1 91 ? -2.060 -7.547 1.087 1.00 97.38 91 HIS A CA 1
ATOM 740 C C . HIS A 1 91 ? -3.333 -7.018 1.770 1.00 97.38 91 HIS A C 1
ATOM 742 O O . HIS A 1 91 ? -3.353 -6.838 2.991 1.00 97.38 91 HIS A O 1
ATOM 748 N N . ILE A 1 92 ? -4.423 -6.784 1.026 1.00 97.12 92 ILE A N 1
ATOM 749 C CA . ILE A 1 92 ? -5.616 -6.087 1.540 1.00 97.12 92 ILE A CA 1
ATOM 750 C C . ILE A 1 92 ? -6.225 -6.757 2.773 1.00 97.12 92 ILE A C 1
ATOM 752 O O . ILE A 1 92 ? -6.681 -6.077 3.693 1.00 97.12 92 ILE A O 1
ATOM 756 N N . SER A 1 93 ? -6.217 -8.088 2.812 1.00 97.38 93 SER A N 1
ATOM 757 C CA . SER A 1 93 ? -6.758 -8.866 3.926 1.00 97.38 93 SER A CA 1
ATOM 758 C C . SER A 1 93 ? -5.971 -8.628 5.213 1.00 97.38 93 SER A C 1
ATOM 760 O O . SER A 1 93 ? -6.575 -8.457 6.271 1.00 97.38 93 SER A O 1
ATOM 762 N N . ASP A 1 94 ? -4.642 -8.547 5.129 1.00 97.31 94 ASP A N 1
ATOM 763 C CA . ASP A 1 94 ? -3.783 -8.275 6.282 1.00 97.31 94 ASP A CA 1
ATOM 764 C C . ASP A 1 94 ? -3.885 -6.827 6.751 1.00 97.31 94 ASP A C 1
ATOM 766 O O . ASP A 1 94 ? -3.920 -6.576 7.956 1.00 97.31 94 ASP A O 1
ATOM 770 N N . ILE A 1 95 ? -3.992 -5.875 5.820 1.00 97.88 95 ILE A N 1
ATOM 771 C CA . ILE A 1 95 ? -4.225 -4.463 6.149 1.00 97.88 95 ILE A CA 1
ATOM 772 C C . ILE A 1 95 ? -5.551 -4.325 6.895 1.00 97.88 95 ILE A C 1
ATOM 774 O O . ILE A 1 95 ? -5.601 -3.722 7.965 1.00 97.88 95 ILE A O 1
ATOM 778 N N . LYS A 1 96 ? -6.625 -4.923 6.362 1.00 97.38 96 LYS A N 1
ATOM 779 C CA . LYS A 1 96 ? -7.931 -4.929 7.024 1.00 97.38 96 LYS A CA 1
ATOM 780 C C . LYS A 1 96 ? -7.830 -5.580 8.396 1.00 97.38 96 LYS A C 1
ATOM 782 O O . LYS A 1 96 ? -8.244 -4.966 9.367 1.00 97.38 96 LYS A O 1
ATOM 787 N N . ARG A 1 97 ? -7.212 -6.752 8.526 1.00 96.94 97 ARG A N 1
ATOM 788 C CA . ARG A 1 97 ? -7.017 -7.390 9.835 1.00 96.94 97 ARG A CA 1
ATOM 789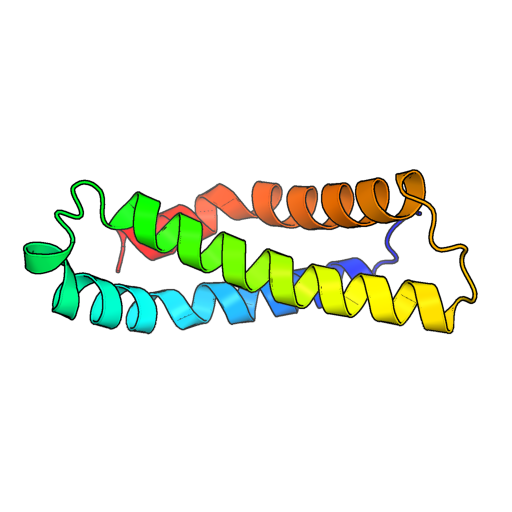 C C . ARG A 1 97 ? -6.353 -6.447 10.848 1.00 96.94 97 ARG A C 1
ATOM 791 O O . ARG A 1 97 ? -6.905 -6.247 11.922 1.00 96.94 97 ARG A O 1
ATOM 798 N N . GLN A 1 98 ? -5.258 -5.782 10.475 1.00 96.00 98 GLN A N 1
ATOM 799 C CA . GLN A 1 98 ? -4.573 -4.812 11.343 1.00 96.00 98 GLN A CA 1
ATOM 800 C C . GLN A 1 98 ? -5.432 -3.599 11.725 1.00 96.00 98 GLN A C 1
ATOM 802 O O . GLN A 1 98 ? -5.254 -3.057 12.811 1.00 96.00 98 GLN A O 1
ATOM 807 N N . ILE A 1 99 ? -6.336 -3.156 10.846 1.00 96.81 99 ILE A N 1
ATOM 808 C CA . ILE A 1 99 ? -7.266 -2.054 11.131 1.00 96.81 99 ILE A CA 1
ATOM 809 C C . ILE A 1 99 ? -8.364 -2.506 12.096 1.00 96.81 99 ILE A C 1
ATOM 811 O O . ILE A 1 99 ? -8.682 -1.778 13.024 1.00 96.81 99 ILE A O 1
ATOM 815 N N . TYR A 1 100 ? -8.957 -3.681 11.880 1.00 93.38 100 TYR A N 1
ATOM 816 C CA . TYR A 1 100 ? -10.092 -4.159 12.680 1.00 93.38 100 TYR A CA 1
ATOM 817 C C . TYR A 1 100 ? -9.674 -4.727 14.045 1.00 93.38 100 TYR A C 1
ATOM 819 O O . TYR A 1 100 ? -10.509 -4.807 14.942 1.00 93.38 100 TYR A O 1
ATOM 827 N N . GLU A 1 101 ? -8.413 -5.141 14.190 1.00 90.25 101 GLU A N 1
ATOM 828 C CA . GLU A 1 101 ? -7.823 -5.626 15.445 1.00 90.25 101 GLU A CA 1
ATOM 829 C C . GLU A 1 101 ? -7.069 -4.525 16.226 1.00 90.25 101 GLU A C 1
ATOM 831 O O . GLU A 1 101 ? -6.495 -4.825 17.274 1.00 90.25 101 GLU A O 1
ATOM 836 N N . ASN A 1 102 ? -7.047 -3.278 15.726 1.00 75.06 102 ASN A N 1
ATOM 837 C CA . ASN A 1 102 ? -6.508 -2.103 16.436 1.00 75.06 102 ASN A CA 1
ATOM 838 C C . ASN A 1 102 ? -7.485 -1.592 17.500 1.00 75.06 102 ASN A C 1
ATOM 840 O O . ASN A 1 102 ? -7.001 -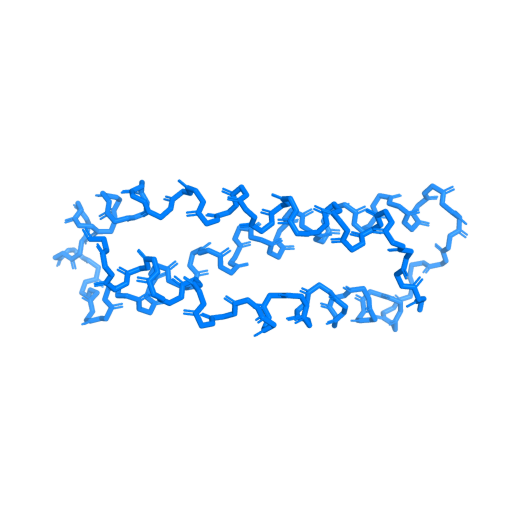1.206 18.587 1.00 75.06 102 ASN A O 1
#